Protein AF-A0A453NPT5-F1 (afdb_monomer)

Structure (mmCIF, N/CA/C/O backbone):
data_AF-A0A453NPT5-F1
#
_entry.id   AF-A0A453NPT5-F1
#
loop_
_atom_site.group_PDB
_atom_site.id
_atom_site.type_symbol
_atom_site.label_atom_id
_atom_site.label_alt_id
_atom_site.label_comp_id
_atom_site.label_asym_id
_atom_site.label_entity_id
_atom_site.label_seq_id
_atom_site.pdbx_PDB_ins_code
_atom_site.Cartn_x
_atom_site.Cartn_y
_atom_site.Cartn_z
_atom_site.occupancy
_atom_site.B_iso_or_equiv
_atom_site.auth_seq_id
_atom_site.auth_comp_id
_atom_site.auth_asym_id
_atom_site.auth_atom_id
_atom_site.pdbx_PDB_model_num
ATOM 1 N N . ALA A 1 1 ? 5.473 5.853 -7.188 1.00 74.94 1 ALA A N 1
ATOM 2 C CA . ALA A 1 1 ? 4.016 6.070 -7.347 1.00 74.94 1 ALA A CA 1
ATOM 3 C C . ALA A 1 1 ? 3.334 5.875 -5.994 1.00 74.94 1 ALA A C 1
ATOM 5 O O . ALA A 1 1 ? 3.809 5.049 -5.218 1.00 74.94 1 ALA A O 1
ATOM 6 N N . GLY A 1 2 ? 2.292 6.651 -5.682 1.00 79.00 2 GLY A N 1
ATOM 7 C CA . GLY A 1 2 ? 1.550 6.534 -4.418 1.00 79.00 2 GLY A CA 1
ATOM 8 C C . GLY A 1 2 ? 0.370 5.572 -4.541 1.00 79.00 2 GLY A C 1
ATOM 9 O O . GLY A 1 2 ? -0.326 5.596 -5.554 1.00 79.00 2 GLY A O 1
ATOM 10 N N . VAL A 1 3 ? 0.160 4.726 -3.529 1.00 79.25 3 VAL A N 1
ATOM 11 C CA . VAL A 1 3 ? -1.019 3.851 -3.423 1.00 79.25 3 VAL A CA 1
ATOM 12 C C . VAL A 1 3 ? -1.882 4.358 -2.272 1.00 79.25 3 VAL A C 1
ATOM 14 O O . VAL A 1 3 ? -1.439 4.339 -1.121 1.00 79.25 3 VAL A O 1
ATOM 17 N N . PHE A 1 4 ? -3.097 4.800 -2.598 1.00 77.19 4 PHE A N 1
ATOM 18 C CA . PHE A 1 4 ? -4.058 5.370 -1.653 1.00 77.19 4 PHE A CA 1
ATOM 19 C C . PHE A 1 4 ? -5.258 4.440 -1.508 1.00 77.19 4 PHE A C 1
ATOM 21 O O . PHE A 1 4 ? -5.776 3.922 -2.498 1.00 77.19 4 PHE A O 1
ATOM 28 N N . TYR A 1 5 ? -5.688 4.215 -0.269 1.00 76.06 5 TYR A N 1
ATOM 29 C CA . TYR A 1 5 ? -6.848 3.387 0.030 1.00 76.06 5 TYR A CA 1
ATOM 30 C C . TYR A 1 5 ? -7.645 3.971 1.198 1.00 76.06 5 TYR A C 1
ATOM 32 O O . TYR A 1 5 ? -7.127 4.068 2.310 1.00 76.06 5 TYR A O 1
ATOM 40 N N . CYS A 1 6 ? -8.913 4.298 0.937 1.00 75.12 6 CYS A N 1
ATOM 41 C CA . CYS A 1 6 ? -9.890 4.753 1.922 1.00 75.12 6 CYS A CA 1
ATOM 42 C C . CYS A 1 6 ? -11.072 3.767 1.928 1.00 75.12 6 CYS A C 1
ATOM 44 O O . CYS A 1 6 ? -11.900 3.764 1.018 1.00 75.12 6 CYS A O 1
ATOM 46 N N . GLY A 1 7 ? -11.096 2.849 2.899 1.00 72.69 7 GLY A N 1
ATOM 47 C CA . GLY A 1 7 ? -12.115 1.799 2.978 1.00 72.69 7 GLY A CA 1
ATOM 48 C C . GLY A 1 7 ? -11.846 0.746 4.058 1.00 72.69 7 GLY A C 1
ATOM 49 O O . GLY A 1 7 ? -10.983 0.908 4.920 1.00 72.69 7 GLY A O 1
ATOM 50 N N . LYS A 1 8 ? -12.576 -0.378 3.996 1.00 76.44 8 LYS A N 1
ATOM 51 C CA . LYS A 1 8 ? -12.510 -1.498 4.958 1.00 76.44 8 LYS A CA 1
ATOM 52 C C . LYS A 1 8 ? -11.063 -1.915 5.305 1.00 76.44 8 LYS A C 1
ATOM 54 O O . LYS A 1 8 ? -10.288 -2.178 4.379 1.00 76.44 8 LYS A O 1
ATOM 59 N N . PRO A 1 9 ? -10.708 -2.080 6.597 1.00 73.06 9 PRO A N 1
ATOM 60 C CA . PRO A 1 9 ? -9.338 -2.369 7.046 1.00 73.06 9 PRO A CA 1
ATOM 61 C C . PRO A 1 9 ? -8.708 -3.625 6.435 1.00 73.06 9 PRO A C 1
ATOM 63 O O . PRO A 1 9 ? -7.487 -3.708 6.302 1.00 73.06 9 PRO A O 1
ATOM 66 N N . THR A 1 10 ? -9.533 -4.601 6.058 1.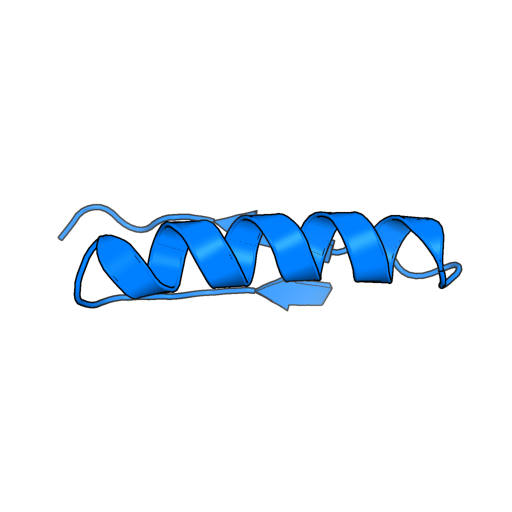00 78.94 10 THR A N 1
ATOM 67 C CA . THR A 1 10 ? -9.108 -5.889 5.503 1.00 78.94 10 THR A CA 1
ATOM 68 C C . THR A 1 10 ? -8.316 -5.713 4.208 1.00 78.94 10 THR A C 1
ATOM 70 O O . THR A 1 10 ? -7.226 -6.263 4.072 1.00 78.94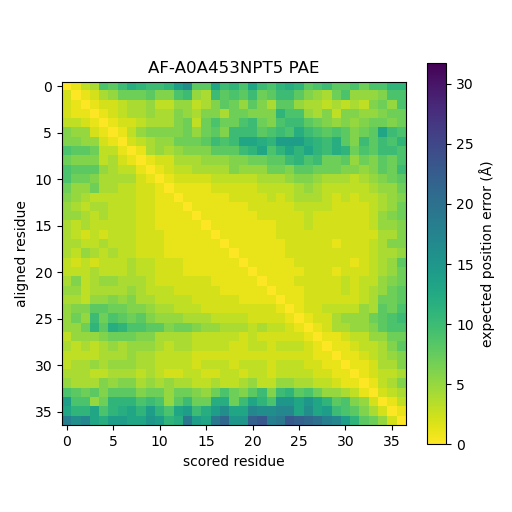 10 THR A O 1
ATOM 73 N N . LEU A 1 11 ? -8.802 -4.858 3.305 1.00 80.00 11 LEU A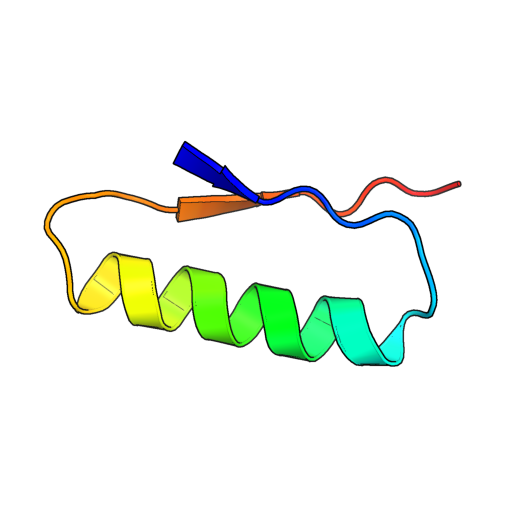 N 1
ATOM 74 C CA . LEU A 1 11 ? -8.174 -4.618 2.004 1.00 80.00 11 LEU A CA 1
ATOM 75 C C . LEU A 1 11 ? -6.939 -3.703 2.119 1.00 80.00 11 LEU A C 1
ATOM 77 O O . LEU A 1 11 ? -5.989 -3.847 1.354 1.00 80.00 11 LEU A O 1
ATOM 81 N N . ALA A 1 12 ? -6.868 -2.847 3.148 1.00 85.31 12 ALA A N 1
ATOM 82 C CA .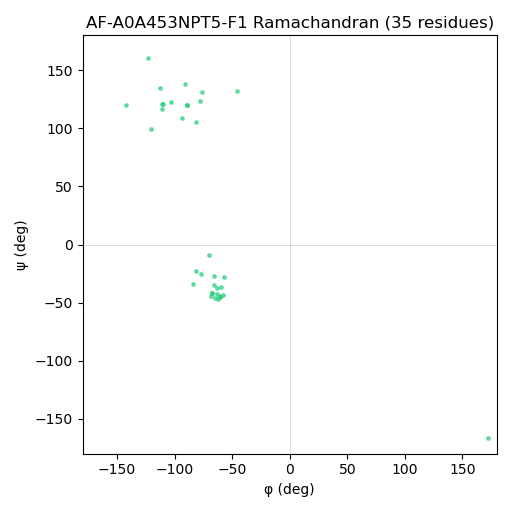 ALA A 1 12 ? -5.670 -2.049 3.435 1.00 85.31 12 ALA A CA 1
ATOM 83 C C . ALA A 1 12 ? -4.435 -2.932 3.707 1.00 85.31 12 ALA A C 1
ATOM 85 O O . ALA A 1 12 ? -3.317 -2.600 3.308 1.00 85.31 12 ALA A O 1
ATOM 86 N N . LYS A 1 13 ? -4.626 -4.076 4.380 1.00 85.44 13 LYS A N 1
ATOM 87 C CA . LYS A 1 13 ? -3.543 -5.027 4.677 1.00 85.44 13 LYS A CA 1
ATOM 88 C C . LYS A 1 13 ? -3.011 -5.693 3.406 1.00 85.44 13 LYS A C 1
ATOM 90 O O . LYS A 1 13 ? -1.796 -5.830 3.255 1.00 85.44 13 LYS A O 1
ATOM 95 N N . GLU A 1 14 ? -3.902 -6.080 2.500 1.00 90.25 14 GLU A N 1
ATOM 96 C CA . GLU A 1 14 ? -3.541 -6.704 1.223 1.00 90.25 14 GLU A CA 1
ATOM 97 C C . GLU A 1 14 ? -2.832 -5.715 0.295 1.00 90.25 14 GLU A C 1
ATOM 99 O O . 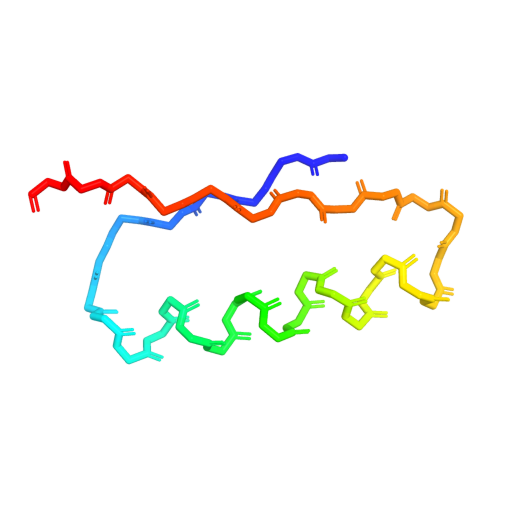GLU A 1 14 ? -1.762 -6.023 -0.231 1.00 90.25 14 GLU A O 1
ATOM 104 N N . LEU A 1 15 ? -3.346 -4.488 0.186 1.00 89.06 15 LEU A N 1
ATOM 105 C CA . LEU A 1 15 ? -2.736 -3.431 -0.622 1.00 89.06 15 LEU A CA 1
ATOM 106 C C . LEU A 1 15 ? -1.346 -3.034 -0.112 1.00 89.06 15 LEU A C 1
ATOM 108 O O . LEU A 1 15 ? -0.430 -2.840 -0.913 1.00 89.06 15 LEU A O 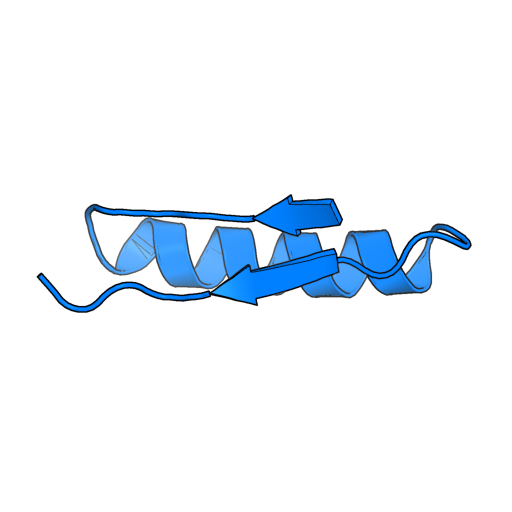1
ATOM 112 N N . LYS A 1 16 ? -1.135 -3.001 1.210 1.00 89.62 16 LYS A N 1
ATOM 113 C CA . LYS A 1 16 ? 0.201 -2.800 1.793 1.00 89.62 16 LYS A CA 1
ATOM 114 C C . LYS A 1 16 ? 1.176 -3.905 1.378 1.00 89.62 16 LYS A C 1
ATOM 116 O O . LYS A 1 16 ? 2.320 -3.608 1.029 1.00 89.62 16 LYS A O 1
ATOM 121 N N . LYS A 1 17 ? 0.741 -5.171 1.410 1.00 92.56 17 LYS A N 1
ATOM 122 C CA . LYS A 1 17 ? 1.568 -6.315 0.991 1.00 92.56 17 LYS A CA 1
ATOM 123 C C . LYS A 1 17 ? 1.931 -6.208 -0.491 1.00 92.56 17 LYS A C 1
ATOM 125 O O . LYS A 1 17 ? 3.106 -6.328 -0.831 1.00 92.56 17 LYS A O 1
ATOM 130 N N . LEU A 1 18 ? 0.951 -5.910 -1.342 1.00 92.50 18 LEU A N 1
ATOM 131 C CA . LEU A 1 18 ? 1.152 -5.758 -2.782 1.00 92.50 18 LEU A CA 1
ATOM 132 C C . LEU A 1 18 ? 2.096 -4.593 -3.110 1.00 92.50 18 LEU A C 1
ATOM 134 O O . LEU A 1 18 ? 3.005 -4.752 -3.918 1.00 92.50 18 LEU A O 1
ATOM 138 N N . SER A 1 19 ? 1.949 -3.452 -2.430 1.00 91.06 19 SER A N 1
ATOM 139 C CA . SER A 1 19 ? 2.844 -2.295 -2.575 1.00 91.06 19 SER A CA 1
ATOM 140 C C . SER A 1 19 ? 4.301 -2.658 -2.270 1.00 91.06 19 SER A C 1
ATOM 142 O O . SER A 1 19 ? 5.211 -2.262 -3.000 1.00 91.06 19 SER A O 1
ATOM 144 N N . LEU A 1 20 ? 4.545 -3.434 -1.209 1.00 92.06 20 LEU A N 1
ATOM 145 C CA . LEU A 1 20 ? 5.893 -3.884 -0.858 1.00 92.06 20 LEU A CA 1
ATOM 146 C C . LEU A 1 20 ? 6.455 -4.861 -1.897 1.00 92.06 20 LEU A C 1
ATOM 148 O O . LEU A 1 20 ? 7.624 -4.768 -2.267 1.00 92.06 20 LEU A O 1
ATOM 152 N N . GLU A 1 21 ? 5.631 -5.790 -2.370 1.00 94.88 21 GLU A N 1
ATOM 153 C CA . GLU A 1 21 ? 6.031 -6.781 -3.365 1.00 94.88 21 GLU A CA 1
ATOM 154 C C . GLU A 1 21 ? 6.380 -6.130 -4.710 1.00 94.88 21 GLU A C 1
ATOM 156 O O . GLU A 1 21 ? 7.443 -6.398 -5.268 1.00 94.88 21 GLU A O 1
ATOM 161 N N . MET A 1 22 ? 5.548 -5.202 -5.185 1.00 91.56 22 MET A N 1
ATOM 162 C CA . MET A 1 22 ? 5.787 -4.460 -6.427 1.00 91.56 22 MET A CA 1
ATOM 163 C C . MET A 1 22 ? 7.013 -3.548 -6.332 1.00 91.56 22 MET A C 1
ATOM 165 O O . MET A 1 22 ? 7.773 -3.440 -7.294 1.00 91.56 22 MET A O 1
ATOM 169 N N . SER A 1 23 ? 7.275 -2.971 -5.155 1.00 91.88 23 SER A N 1
ATOM 170 C CA . SER A 1 23 ? 8.500 -2.193 -4.905 1.00 91.88 23 SER A CA 1
ATOM 171 C C . SER A 1 23 ? 9.776 -3.030 -4.942 1.00 91.88 23 SER A C 1
ATOM 173 O O . SER A 1 23 ? 10.846 -2.489 -5.193 1.00 91.88 23 SER A O 1
ATOM 175 N N . ARG A 1 24 ? 9.690 -4.333 -4.643 1.00 92.81 24 ARG A N 1
ATOM 176 C CA . ARG A 1 24 ? 10.828 -5.264 -4.726 1.00 92.81 24 ARG A CA 1
ATOM 177 C C . ARG A 1 24 ? 11.020 -5.809 -6.137 1.00 92.81 24 ARG A C 1
ATOM 179 O O . ARG A 1 24 ? 12.146 -6.083 -6.530 1.00 92.81 24 ARG A O 1
ATOM 186 N N . LYS A 1 25 ? 9.922 -5.997 -6.873 1.00 94.31 25 LYS A N 1
ATOM 187 C CA . LYS A 1 25 ? 9.920 -6.566 -8.229 1.00 94.31 25 LYS A CA 1
ATOM 188 C C . LYS A 1 25 ? 10.260 -5.553 -9.318 1.00 94.31 25 LYS A C 1
ATOM 190 O O . LYS A 1 25 ? 10.677 -5.952 -10.398 1.00 94.31 25 LYS A O 1
ATOM 195 N N . THR A 1 26 ? 10.063 -4.265 -9.060 1.00 91.25 26 THR A N 1
ATOM 196 C CA . THR A 1 26 ? 10.276 -3.199 -10.045 1.00 91.25 26 THR A CA 1
ATOM 197 C C . THR A 1 26 ? 11.283 -2.178 -9.526 1.00 91.25 26 THR A C 1
ATOM 199 O O . THR A 1 26 ? 11.495 -2.058 -8.322 1.00 91.25 26 THR A O 1
ATOM 202 N N . MET A 1 27 ? 11.887 -1.393 -10.423 1.00 90.31 27 MET A N 1
ATOM 203 C CA . MET A 1 27 ? 12.723 -0.252 -10.015 1.00 90.31 27 MET A CA 1
ATOM 204 C C . MET A 1 27 ? 11.894 0.900 -9.420 1.00 90.31 27 MET A C 1
ATOM 206 O O . MET A 1 27 ? 12.441 1.864 -8.885 1.00 90.31 27 MET A O 1
ATOM 210 N N . THR A 1 28 ? 10.564 0.820 -9.507 1.00 89.38 28 THR A N 1
ATOM 211 C CA . THR A 1 28 ? 9.649 1.834 -8.994 1.00 89.38 28 THR A CA 1
ATOM 212 C C . THR A 1 28 ? 9.288 1.534 -7.545 1.00 89.38 28 THR A C 1
ATOM 214 O O . THR A 1 28 ? 8.682 0.514 -7.230 1.00 89.38 28 THR A O 1
ATOM 217 N N . ARG A 1 29 ? 9.598 2.468 -6.643 1.00 89.69 29 ARG A N 1
ATOM 218 C CA . ARG A 1 29 ? 9.149 2.384 -5.248 1.00 89.69 29 ARG A CA 1
ATOM 219 C C . ARG A 1 29 ? 7.671 2.770 -5.129 1.00 89.69 29 ARG A C 1
ATOM 221 O O . ARG A 1 29 ? 7.241 3.818 -5.629 1.00 89.69 29 ARG A O 1
ATOM 228 N N . PHE A 1 30 ? 6.912 1.932 -4.429 1.00 88.69 30 PHE A N 1
ATOM 229 C CA . PHE A 1 30 ? 5.517 2.151 -4.060 1.00 88.69 30 PHE A CA 1
ATOM 230 C C . PHE A 1 30 ? 5.416 2.389 -2.557 1.00 88.69 30 PHE A C 1
ATOM 232 O O . PHE A 1 30 ? 5.804 1.544 -1.746 1.00 88.69 30 PHE A O 1
ATOM 239 N N . HIS A 1 31 ? 4.892 3.553 -2.187 1.00 85.31 31 HIS A N 1
ATOM 240 C CA . HIS A 1 31 ? 4.638 3.912 -0.798 1.00 85.31 31 HIS A CA 1
ATOM 241 C C . HIS A 1 31 ? 3.141 3.781 -0.523 1.00 85.31 31 HIS A C 1
ATOM 243 O O . HIS A 1 31 ? 2.314 4.390 -1.205 1.00 85.31 31 HIS A O 1
ATOM 249 N N . PHE A 1 32 ? 2.811 2.951 0.465 1.00 85.69 32 PHE A N 1
ATOM 250 C CA . PHE A 1 32 ? 1.440 2.735 0.899 1.00 85.69 32 PHE A CA 1
ATOM 251 C C . PHE A 1 32 ? 1.078 3.739 1.992 1.00 85.69 32 PHE A C 1
ATOM 253 O O . PHE A 1 32 ? 1.692 3.729 3.064 1.00 85.69 32 PHE A O 1
ATOM 260 N N . HIS A 1 33 ? 0.064 4.561 1.734 1.00 82.00 33 HIS A N 1
ATOM 261 C CA . HIS A 1 33 ? -0.473 5.519 2.693 1.00 82.00 33 HIS A CA 1
ATOM 262 C C . HIS A 1 33 ? -1.870 5.065 3.122 1.00 82.00 33 HIS A C 1
ATOM 264 O O . HIS A 1 33 ? -2.763 4.898 2.293 1.00 82.00 33 HIS A O 1
ATOM 270 N N . LYS A 1 34 ? -2.048 4.835 4.427 1.00 72.06 34 LYS A N 1
ATOM 271 C CA . LYS A 1 34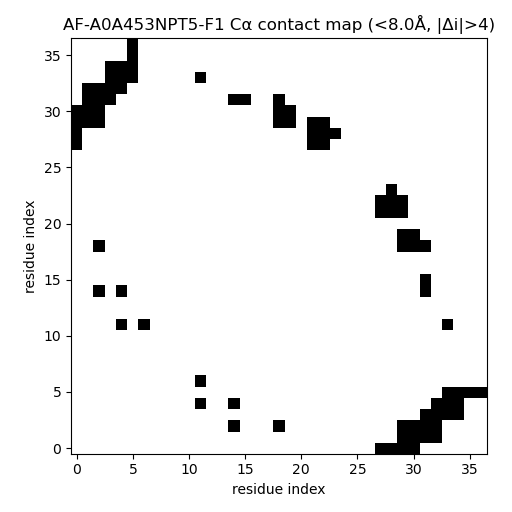 ? -3.360 4.568 5.023 1.00 72.06 34 LYS A CA 1
ATOM 272 C C . LYS A 1 34 ? -3.923 5.898 5.512 1.00 72.06 34 LYS A C 1
ATOM 274 O O . LYS A 1 34 ? -3.408 6.430 6.493 1.00 72.06 34 LYS A O 1
ATOM 279 N N . GLU A 1 35 ? -4.950 6.415 4.851 1.00 64.06 35 GLU A N 1
ATOM 280 C CA . GLU A 1 35 ? -5.710 7.542 5.391 1.00 64.06 35 GLU A CA 1
ATOM 281 C C . GLU A 1 35 ? -6.653 7.014 6.477 1.00 64.06 35 GLU A C 1
ATOM 28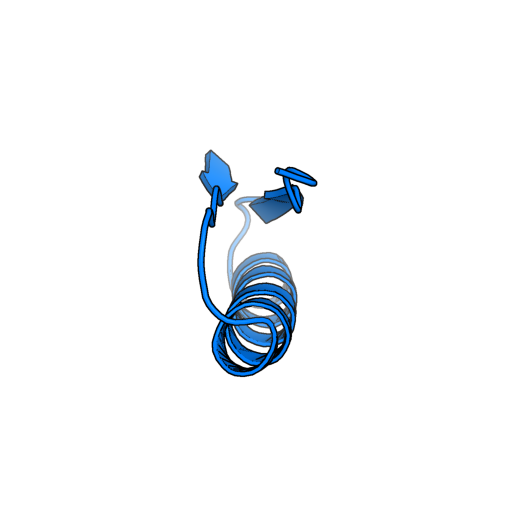3 O O . GLU A 1 35 ? -7.400 6.056 6.266 1.00 64.06 35 GLU A O 1
ATOM 288 N N . TYR A 1 36 ? -6.539 7.577 7.679 1.00 55.50 36 TYR A N 1
ATOM 289 C CA . TYR A 1 36 ? -7.522 7.383 8.735 1.00 55.50 36 TYR A CA 1
ATOM 290 C C . TYR A 1 36 ? -8.665 8.362 8.450 1.00 55.50 36 TYR A C 1
ATOM 292 O O . TYR A 1 36 ? -8.488 9.561 8.643 1.00 55.50 36 TYR A O 1
ATOM 300 N N . PHE A 1 37 ? -9.789 7.848 7.956 1.00 55.38 37 PHE A N 1
ATOM 301 C CA . PHE A 1 37 ? -11.093 8.497 8.083 1.00 55.38 37 PHE A CA 1
ATOM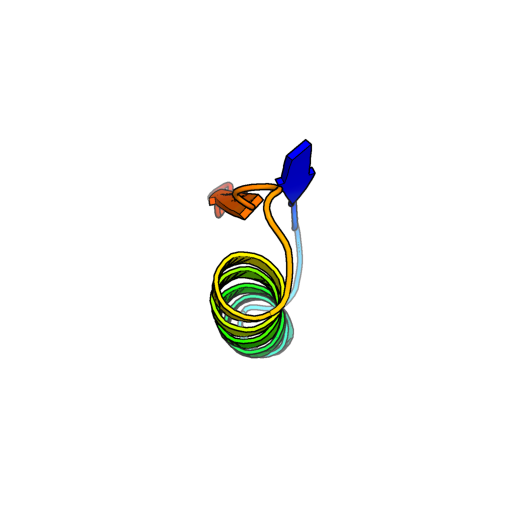 302 C C . PHE A 1 37 ? -11.855 7.816 9.217 1.00 55.38 37 PHE A C 1
ATOM 304 O O . PHE A 1 37 ? -11.729 6.570 9.333 1.00 55.38 37 PHE A O 1
#

Secondary structure (DSSP, 8-state):
-EEEE-S-HHHHHHHHHHHHHHHHHSSS--EEEE---

pLDDT: mean 82.85, std 10.07, range [55.38, 94.88]

Radius of gyration: 9.99 Å; Cα contacts (8 Å, |Δi|>4): 43; chains: 1; bounding box: 25×15×19 Å

Nearest PDB structures (foldseek):
  8y9c-assembly1_A  TM=7.624E-01  e=6.081E+00  synthetic construct
  2y4m-assembly2_B  TM=7.701E-01  e=7.048E+00  Rhodothermus marinus DSM 4252
  2y4l-assembly2_B  TM=6.297E-01  e=8.169E+00  Rhodothermus marinus DSM 4252

Sequence (37 aa):
AGVFYCGKPTLAKELKKLSLEMSRKTMTRFHFHKEYF

InterPro domains:
  IPR039261 Ferredoxin-NADP reductase (FNR), nucleotide-binding domain [G3DSA:3.40.50.80] (1-37)

Foldseek 3Di:
DEDEDDDDVVVLVVVVVVQVVVVVVDVDHYDYDYDDD

Mean predicted aligned error: 4.78 Å

Solvent-accessible surface area (backbone atoms only — not comparable to full-atom values): 2319 Å² total; per-residue (Å²): 93,82,47,80,55,84,73,68,70,72,56,55,55,54,51,45,53,50,28,52,50,48,30,72,75,40,97,54,59,43,52,70,49,80,64,88,126

Organism: Aegilops tauschii subsp. strangulata (NCBI:txid200361)